Protein AF-A0A7Y3KMU8-F1 (afdb_monomer_lite)

Sequence (91 aa):
MKKNILTLSVVAAFALGVFATSAFTNYEKQNEAKKHPRIEKAIDAISDAVDYMDHAPDDFGGHKAVAIADCKAAVKSLRQALGYRYKEDHK

Radius of gyration: 23.23 Å; chains: 1; bounding box: 30×49×68 Å

pLDDT: mean 78.51, std 21.53, range [42.78, 98.81]

Foldseek 3Di:
DPDPPVPVVVVVVVVVVPVVVVVVVVVLVVVLCVVCVVLVVLLVVLVVVLVVLVPDPDCVVVCSVVSNVVSVVSSVVSVVVSVVVSVVVVD

Structure (mmCIF, N/CA/C/O backbone):
data_AF-A0A7Y3KMU8-F1
#
_entry.id   AF-A0A7Y3KMU8-F1
#
loop_
_atom_site.group_PDB
_atom_site.id
_atom_site.type_symbol
_atom_site.label_atom_id
_atom_site.label_alt_id
_atom_site.label_comp_id
_atom_site.label_asym_id
_atom_site.label_entity_id
_atom_site.label_seq_id
_atom_site.pdbx_PDB_ins_code
_atom_site.Cartn_x
_atom_site.Cartn_y
_atom_site.Cartn_z
_atom_site.occupancy
_atom_site.B_iso_or_equiv
_atom_site.auth_seq_id
_atom_site.auth_comp_id
_atom_site.auth_asym_id
_atom_site.auth_atom_id
_atom_site.pdbx_PDB_model_num
ATOM 1 N N . MET A 1 1 ? 1.569 -42.597 51.730 1.00 44.38 1 MET A N 1
ATOM 2 C CA . MET A 1 1 ? 1.827 -42.223 50.320 1.00 44.38 1 MET A CA 1
ATOM 3 C C . MET A 1 1 ? 0.558 -41.588 49.736 1.00 44.38 1 MET A C 1
ATOM 5 O O . MET A 1 1 ? -0.286 -42.307 49.231 1.00 44.38 1 MET A O 1
ATOM 9 N N . LYS A 1 2 ? 0.329 -40.276 49.931 1.00 50.38 2 LYS A N 1
ATOM 10 C CA . LYS A 1 2 ? -0.921 -39.572 49.535 1.00 50.38 2 LYS A CA 1
ATOM 11 C C . LYS A 1 2 ? -0.681 -38.078 49.213 1.00 50.38 2 LYS A C 1
ATOM 13 O O . LYS A 1 2 ? -1.348 -37.222 49.779 1.00 50.38 2 LYS A O 1
ATOM 18 N N . LYS A 1 3 ? 0.326 -37.734 48.399 1.00 51.50 3 LYS A N 1
ATOM 19 C CA . LYS A 1 3 ? 0.684 -36.318 48.134 1.00 51.50 3 LYS A CA 1
ATOM 20 C C . LYS A 1 3 ? 0.708 -35.902 46.653 1.00 51.50 3 LYS A C 1
ATOM 22 O O . LYS A 1 3 ? 1.017 -34.754 46.372 1.00 51.50 3 LYS A O 1
ATOM 27 N N . ASN A 1 4 ? 0.321 -36.773 45.714 1.00 51.31 4 ASN A N 1
ATOM 28 C CA . ASN A 1 4 ? 0.596 -36.540 44.285 1.00 51.31 4 ASN A CA 1
ATOM 29 C C . ASN A 1 4 ? -0.658 -36.382 43.400 1.00 51.31 4 ASN A C 1
ATOM 31 O O . ASN A 1 4 ? -0.536 -36.391 42.184 1.00 51.31 4 ASN A O 1
ATOM 35 N N . ILE A 1 5 ? -1.859 -36.246 43.976 1.00 50.72 5 ILE A N 1
ATOM 36 C CA . ILE A 1 5 ? -3.115 -36.150 43.196 1.00 50.72 5 ILE A CA 1
ATOM 37 C C . ILE A 1 5 ? -3.579 -34.691 43.014 1.00 50.72 5 ILE A C 1
ATOM 39 O O . ILE A 1 5 ? -4.371 -34.401 42.126 1.00 50.72 5 ILE A O 1
ATOM 43 N N . LEU A 1 6 ? -3.046 -33.737 43.788 1.00 44.88 6 LEU A N 1
ATOM 44 C CA . LEU A 1 6 ? -3.522 -32.346 43.756 1.00 44.88 6 LEU A CA 1
ATOM 45 C C . LEU A 1 6 ? -2.941 -31.499 42.605 1.00 44.88 6 LEU A C 1
ATOM 47 O O . LEU A 1 6 ? -3.467 -30.432 42.306 1.00 44.88 6 LEU A O 1
ATOM 51 N N . THR A 1 7 ? -1.866 -31.944 41.954 1.00 49.69 7 THR A N 1
ATOM 52 C CA . THR A 1 7 ? -1.168 -31.164 40.915 1.00 49.69 7 THR A CA 1
ATOM 53 C C . THR A 1 7 ? -1.710 -31.389 39.505 1.00 49.69 7 THR A C 1
ATOM 55 O O . THR A 1 7 ? -1.448 -30.573 38.625 1.00 49.69 7 THR A O 1
ATOM 58 N N . LEU A 1 8 ? -2.501 -32.443 39.275 1.00 42.78 8 LEU A N 1
ATOM 59 C CA . LEU A 1 8 ? -3.017 -32.757 37.938 1.00 42.78 8 LEU A CA 1
ATOM 60 C C . LEU A 1 8 ? -4.246 -31.910 37.557 1.00 42.78 8 LEU A C 1
ATOM 62 O O . LEU A 1 8 ? -4.468 -31.642 36.380 1.00 42.78 8 LEU A O 1
ATOM 66 N N . SER A 1 9 ? -5.001 -31.412 38.541 1.00 46.69 9 SER A N 1
ATOM 67 C CA . SER A 1 9 ? -6.209 -30.608 38.300 1.00 46.69 9 SER A CA 1
ATOM 68 C C . SER A 1 9 ? -5.923 -29.137 37.974 1.00 46.69 9 SER A C 1
ATOM 70 O O . SER A 1 9 ? -6.777 -28.459 37.412 1.00 46.69 9 SER A O 1
ATOM 72 N N . VAL A 1 10 ? -4.729 -28.627 38.302 1.00 47.75 10 VAL A N 1
ATOM 73 C CA . VAL A 1 10 ? -4.383 -27.206 38.099 1.00 47.75 10 VAL A CA 1
ATOM 74 C C . VAL A 1 10 ? -3.873 -26.940 36.678 1.00 47.75 10 VAL A C 1
ATOM 76 O O . VAL A 1 10 ? -4.097 -25.862 36.135 1.00 47.75 10 VAL A O 1
ATOM 79 N N . VAL A 1 11 ? -3.265 -27.932 36.021 1.00 48.94 11 VAL A N 1
ATOM 80 C CA . VAL A 1 11 ? -2.731 -27.766 34.656 1.00 48.94 11 VAL A CA 1
ATOM 81 C C . VAL A 1 11 ? -3.848 -27.784 33.601 1.00 48.94 11 VAL A C 1
ATOM 83 O O . VAL A 1 11 ? -3.779 -27.049 32.618 1.00 48.94 11 VAL A O 1
ATOM 86 N N . ALA A 1 12 ? -4.928 -28.540 33.828 1.00 46.47 12 ALA A N 1
ATOM 87 C CA . ALA A 1 12 ? -6.062 -28.603 32.901 1.00 46.47 12 ALA A CA 1
ATOM 88 C C . ALA A 1 12 ? -6.886 -27.298 32.851 1.00 46.47 12 ALA A C 1
ATOM 90 O O . ALA A 1 12 ? -7.447 -26.964 31.809 1.00 46.47 12 ALA A O 1
ATOM 91 N N . ALA A 1 13 ? -6.920 -26.525 33.941 1.00 48.34 13 ALA A N 1
ATOM 92 C CA . ALA A 1 13 ? -7.661 -25.263 34.002 1.00 48.34 13 ALA A CA 1
ATOM 93 C C . ALA A 1 13 ? -6.957 -24.102 33.272 1.00 48.34 13 ALA A C 1
ATOM 95 O O . ALA A 1 13 ? -7.604 -23.121 32.914 1.00 48.34 13 ALA A O 1
ATOM 96 N N . PHE A 1 14 ? -5.650 -24.209 33.005 1.00 46.88 14 PHE A N 1
ATOM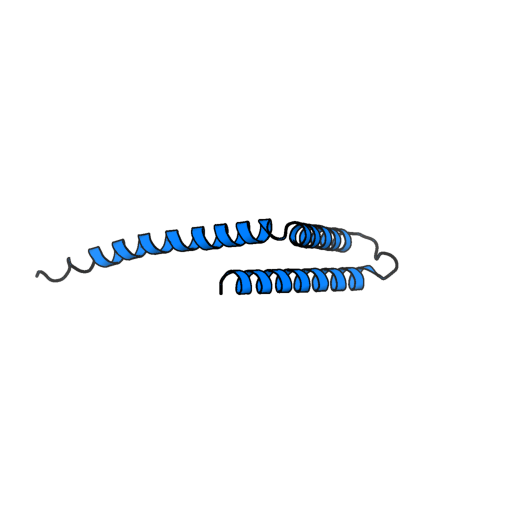 97 C CA . PHE A 1 14 ? -4.890 -23.139 32.349 1.00 46.88 14 PHE A CA 1
ATOM 98 C C . PHE A 1 14 ? -4.888 -23.239 30.816 1.00 46.88 14 PHE A C 1
ATOM 100 O O . PHE A 1 14 ? -4.717 -22.236 30.128 1.00 46.88 14 PHE A O 1
ATOM 107 N N . ALA A 1 15 ? -5.136 -24.429 30.260 1.00 47.59 15 ALA A N 1
ATOM 108 C CA . ALA A 1 15 ? -5.142 -24.644 28.811 1.00 47.59 15 ALA A CA 1
ATOM 109 C C . ALA A 1 15 ? -6.406 -24.098 28.110 1.00 47.59 15 ALA A C 1
ATOM 111 O O . ALA A 1 15 ? -6.366 -23.812 26.916 1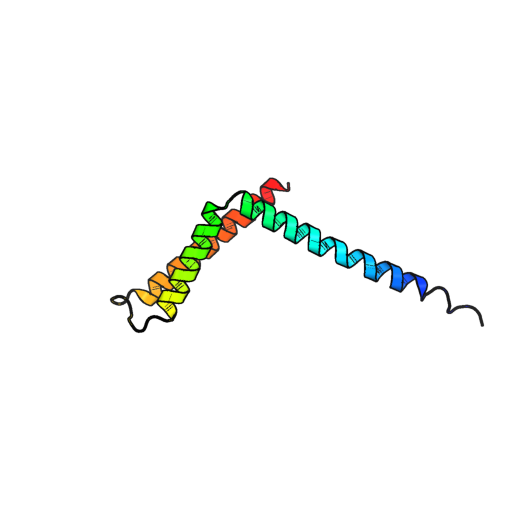.00 47.59 15 ALA A O 1
ATOM 112 N N . LEU A 1 16 ? -7.512 -23.902 28.838 1.00 50.19 16 LEU A N 1
ATOM 113 C CA . LEU A 1 16 ? -8.777 -23.395 28.280 1.00 50.19 16 LEU A CA 1
ATOM 114 C C . LEU A 1 16 ? -8.903 -21.861 28.301 1.00 50.19 16 LEU A C 1
ATOM 116 O O . LEU A 1 16 ? -9.714 -21.310 27.563 1.00 50.19 16 LEU A O 1
ATOM 120 N N . GLY A 1 17 ? -8.099 -21.153 29.100 1.00 48.41 17 GLY A N 1
ATOM 121 C CA . GLY A 1 17 ? -8.162 -19.687 29.201 1.00 48.41 17 GLY A CA 1
ATOM 122 C C . GLY A 1 17 ? -7.460 -18.937 28.062 1.00 48.41 17 GLY A C 1
ATOM 123 O O . GLY A 1 17 ? -7.754 -17.770 27.818 1.00 48.41 17 GLY A O 1
ATOM 124 N N . VAL A 1 18 ? -6.545 -19.593 27.342 1.00 51.25 18 VAL A N 1
ATOM 125 C CA . VAL A 1 18 ? -5.669 -18.932 26.354 1.00 51.25 18 VAL A CA 1
ATOM 126 C C . VAL A 1 18 ? -6.293 -18.872 24.952 1.00 51.25 18 VAL A C 1
ATOM 128 O O . VAL A 1 18 ? -5.943 -18.001 24.163 1.00 51.25 18 VAL A O 1
ATOM 131 N N . PHE A 1 19 ? -7.265 -19.732 24.633 1.00 49.03 19 PHE A N 1
ATOM 132 C CA . PHE A 1 19 ? -7.902 -19.731 23.307 1.00 49.03 19 PHE A CA 1
ATOM 133 C C . PHE A 1 19 ? -8.921 -18.600 23.107 1.00 49.03 19 PHE A C 1
ATOM 135 O O . PHE A 1 19 ? -9.209 -18.228 21.973 1.00 49.03 19 PHE A O 1
ATOM 142 N N . ALA A 1 20 ? -9.459 -18.031 24.189 1.00 51.91 20 ALA A N 1
ATOM 143 C CA . ALA A 1 20 ? -10.460 -16.974 24.088 1.00 51.91 20 ALA A CA 1
ATOM 144 C C . ALA A 1 20 ? -9.847 -15.630 23.657 1.00 51.91 20 ALA A C 1
ATOM 146 O O . ALA A 1 20 ? -10.460 -14.900 22.887 1.00 51.91 20 ALA A O 1
ATOM 147 N N . THR A 1 21 ? -8.628 -15.297 24.093 1.00 52.34 21 THR A N 1
ATOM 148 C CA . THR A 1 21 ? -8.055 -13.949 23.912 1.00 52.34 21 THR A CA 1
ATOM 149 C C . THR A 1 21 ? -7.603 -13.645 22.482 1.00 52.34 21 THR A C 1
ATOM 151 O O . THR A 1 21 ? -7.621 -12.485 22.074 1.00 52.34 21 THR A O 1
ATOM 154 N N . SER A 1 22 ? -7.244 -14.653 21.684 1.00 52.59 22 SER A N 1
ATOM 155 C CA . SER A 1 22 ? -6.833 -14.454 20.285 1.00 52.59 22 SER A CA 1
ATOM 156 C C . SER A 1 22 ? -8.010 -14.158 19.349 1.00 52.59 22 SER A C 1
ATOM 158 O O . SER A 1 22 ? -7.833 -13.488 18.333 1.00 52.59 22 SER A O 1
ATOM 160 N N . ALA A 1 23 ? -9.224 -14.605 19.680 1.00 52.47 23 ALA A N 1
ATOM 161 C CA . ALA A 1 23 ? -10.416 -14.322 18.882 1.00 52.47 23 ALA A CA 1
ATOM 162 C C . ALA A 1 23 ? -10.891 -12.867 19.045 1.00 52.47 23 ALA A C 1
ATOM 164 O O . ALA A 1 23 ? -11.270 -12.234 18.059 1.00 52.47 23 ALA A O 1
ATOM 165 N N . PHE A 1 24 ? -10.813 -12.311 20.261 1.00 52.03 24 PHE A N 1
ATOM 166 C CA . PHE A 1 24 ? -11.236 -10.933 20.538 1.00 52.03 24 PHE A CA 1
ATOM 167 C C . PHE A 1 24 ? -10.368 -9.891 19.818 1.00 52.03 24 PHE A C 1
ATOM 169 O O . PHE A 1 24 ? -10.908 -8.953 19.238 1.00 52.03 24 PHE A O 1
ATOM 176 N N . THR A 1 25 ? -9.047 -10.085 19.757 1.00 54.28 25 THR A N 1
ATOM 177 C CA . THR A 1 25 ? -8.144 -9.130 19.085 1.00 54.28 25 THR A CA 1
ATOM 178 C C . THR A 1 25 ? -8.332 -9.099 17.567 1.00 54.28 25 THR A C 1
ATOM 180 O O . THR A 1 25 ? -8.261 -8.035 16.952 1.00 54.28 25 THR A O 1
ATOM 183 N N . ASN A 1 26 ? -8.613 -10.246 16.940 1.00 55.75 26 ASN A N 1
ATOM 184 C CA . ASN A 1 26 ? -8.867 -10.317 15.499 1.00 55.75 26 ASN A CA 1
ATOM 185 C C . ASN A 1 26 ? -10.203 -9.666 15.115 1.00 55.75 26 ASN A C 1
ATOM 187 O O . ASN A 1 26 ? -10.272 -8.982 14.094 1.00 55.75 26 ASN A O 1
ATOM 191 N N . TYR A 1 27 ? -11.239 -9.825 15.944 1.00 55.69 27 TYR A N 1
ATOM 192 C CA . TYR A 1 27 ? -12.550 -9.208 15.719 1.00 55.69 27 TYR A CA 1
ATOM 193 C C . TYR A 1 27 ? -12.478 -7.675 15.763 1.00 55.69 27 TYR A C 1
ATOM 195 O O . TYR A 1 27 ? -13.088 -6.981 14.949 1.00 55.69 27 TYR A O 1
ATOM 203 N N . GLU A 1 28 ? -11.686 -7.140 16.689 1.00 55.12 28 GLU A N 1
ATOM 204 C CA . GLU A 1 28 ? -11.504 -5.702 16.878 1.00 55.12 28 GLU A CA 1
ATOM 205 C C . GLU A 1 28 ? -10.674 -5.074 15.752 1.00 55.12 28 GLU A C 1
ATOM 207 O O . GLU A 1 28 ? -11.060 -4.057 15.176 1.00 55.12 28 GLU A O 1
ATOM 212 N N . LYS A 1 29 ? -9.594 -5.749 15.338 1.00 56.69 29 LYS A N 1
ATOM 213 C CA . LYS A 1 29 ? -8.778 -5.338 14.187 1.00 56.69 29 LYS A CA 1
ATOM 214 C C . LYS A 1 29 ? -9.582 -5.354 12.880 1.00 56.69 29 LYS A C 1
ATOM 216 O O . LYS A 1 29 ? -9.448 -4.446 12.062 1.00 56.69 29 LYS A O 1
ATOM 221 N N . GLN A 1 30 ? -10.463 -6.345 12.703 1.00 58.38 30 GLN A N 1
ATOM 222 C CA . GLN A 1 30 ? -11.407 -6.397 11.580 1.00 58.38 30 GLN A CA 1
ATOM 223 C C . GLN A 1 30 ? -12.462 -5.282 11.639 1.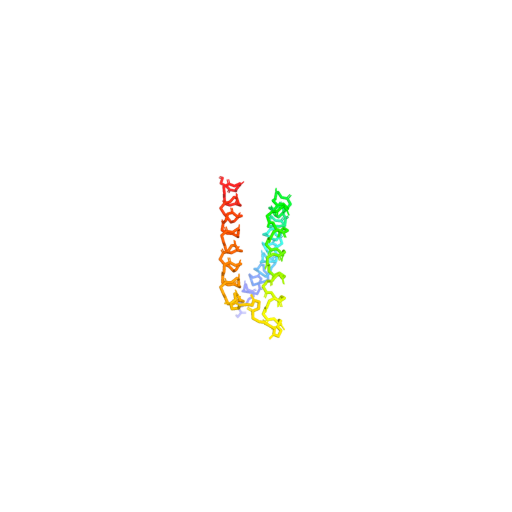00 58.38 30 GLN A C 1
ATOM 225 O O . GLN A 1 30 ? -12.864 -4.769 10.595 1.00 58.38 30 GLN A O 1
ATOM 230 N N . ASN A 1 31 ? -12.915 -4.882 12.828 1.00 59.84 31 ASN A N 1
ATOM 231 C CA . ASN A 1 31 ? -13.833 -3.752 12.976 1.00 59.84 31 ASN A CA 1
ATOM 232 C C . ASN A 1 31 ? -13.152 -2.406 12.700 1.00 59.84 31 ASN A C 1
ATOM 234 O O . ASN A 1 31 ? -13.785 -1.522 12.126 1.00 59.84 31 ASN A O 1
ATOM 238 N N . GLU A 1 32 ? -11.871 -2.255 13.019 1.00 58.06 32 GLU A N 1
ATOM 239 C CA . GLU A 1 32 ? -11.121 -1.041 12.690 1.00 58.06 32 GLU A CA 1
ATOM 240 C C . GLU A 1 32 ? -10.893 -0.899 11.175 1.00 58.06 32 GLU A C 1
ATOM 242 O O . GLU A 1 32 ? -11.119 0.171 10.605 1.00 58.06 32 GLU A O 1
ATOM 247 N N . ALA A 1 33 ? -10.581 -2.005 10.486 1.00 58.22 33 ALA A N 1
ATOM 248 C CA . ALA A 1 33 ? -10.528 -2.048 9.021 1.00 58.22 33 ALA A CA 1
ATOM 249 C C . ALA A 1 33 ? -11.870 -1.631 8.376 1.00 58.22 33 ALA A C 1
ATOM 251 O O . ALA A 1 33 ? -11.893 -0.956 7.344 1.00 58.22 33 ALA A O 1
ATOM 252 N N . LYS A 1 34 ? -13.010 -1.950 9.015 1.00 63.84 34 LYS A N 1
ATOM 253 C CA . LYS A 1 34 ? -14.342 -1.482 8.581 1.00 63.84 34 LYS A CA 1
ATOM 254 C C . LYS A 1 34 ? -14.565 0.017 8.794 1.00 63.84 34 LYS A C 1
ATOM 256 O O . LYS A 1 34 ? -15.360 0.599 8.057 1.00 63.84 34 LYS A O 1
ATOM 261 N N . LYS A 1 35 ? -13.897 0.651 9.764 1.00 78.31 35 LYS A N 1
ATOM 262 C CA . LYS A 1 35 ? -13.997 2.106 9.992 1.00 78.31 35 LYS A CA 1
ATOM 263 C C . LYS A 1 35 ? -13.203 2.906 8.960 1.00 78.31 35 LYS A C 1
ATOM 265 O O . LYS A 1 35 ? -13.606 4.014 8.602 1.00 78.31 35 LYS A O 1
ATOM 270 N N . HIS A 1 36 ? -12.113 2.342 8.434 1.00 87.12 36 HIS A N 1
ATOM 271 C CA . HIS A 1 36 ? -11.216 3.030 7.500 1.00 87.12 36 HIS A CA 1
ATOM 272 C C . HIS A 1 36 ? -11.007 2.294 6.162 1.00 87.12 36 HIS A C 1
ATOM 274 O O . HIS A 1 36 ? -9.872 2.178 5.692 1.00 87.12 36 HIS A O 1
ATOM 280 N N . PRO A 1 37 ? -12.082 1.893 5.452 1.00 90.88 37 PRO A N 1
ATOM 281 C CA . PRO A 1 37 ? -11.979 1.033 4.272 1.00 90.88 37 PRO A CA 1
ATOM 282 C C . PRO A 1 37 ? -11.251 1.695 3.096 1.00 90.88 37 PRO A C 1
ATOM 284 O O . PRO A 1 37 ? -10.728 1.009 2.226 1.00 90.88 37 PRO A O 1
ATOM 287 N N . ARG A 1 38 ? -11.210 3.033 3.038 1.00 94.31 38 ARG A N 1
ATOM 288 C CA . ARG A 1 38 ? -10.452 3.761 2.005 1.00 94.31 38 ARG A CA 1
ATOM 289 C C . ARG A 1 38 ? -8.942 3.693 2.231 1.00 94.31 38 ARG A C 1
ATOM 291 O O . ARG A 1 38 ? -8.203 3.677 1.257 1.00 94.31 38 ARG A O 1
ATOM 298 N N . ILE A 1 39 ? -8.501 3.665 3.490 1.00 93.56 39 ILE A N 1
ATOM 299 C CA . ILE A 1 39 ? -7.076 3.600 3.829 1.00 93.56 39 ILE A CA 1
ATOM 300 C C . ILE A 1 39 ? -6.555 2.184 3.585 1.00 93.56 39 ILE A C 1
ATOM 302 O O . ILE A 1 39 ? -5.507 2.036 2.970 1.00 93.56 39 ILE A O 1
ATOM 306 N N . GLU A 1 40 ? -7.318 1.162 3.977 1.00 94.25 40 GLU A N 1
ATOM 307 C CA . GLU A 1 40 ? -6.982 -0.241 3.690 1.00 94.25 40 GLU A CA 1
ATOM 308 C C . GLU A 1 40 ? -6.868 -0.489 2.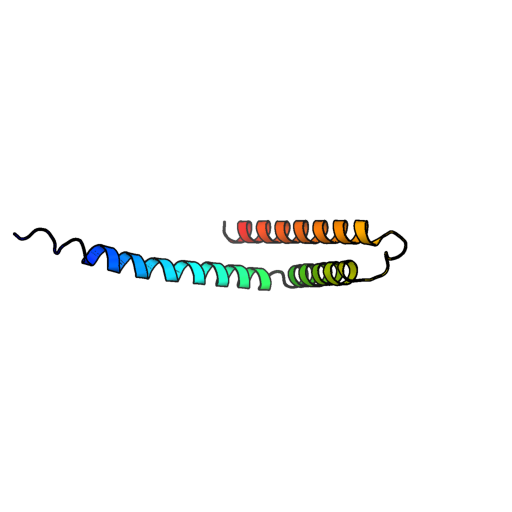180 1.00 94.25 40 GLU A C 1
ATOM 310 O O . GLU A 1 40 ? -5.828 -0.927 1.703 1.00 94.25 40 GLU A O 1
ATOM 315 N N . LYS A 1 41 ? -7.868 -0.063 1.393 1.00 96.31 41 LYS A N 1
ATOM 316 C CA . LYS A 1 41 ? -7.805 -0.170 -0.076 1.00 96.31 41 LYS A CA 1
ATOM 317 C C . LYS A 1 41 ? -6.601 0.546 -0.687 1.00 96.31 41 LYS A C 1
ATOM 319 O O . LYS A 1 41 ? -6.068 0.088 -1.691 1.00 96.31 41 LYS A O 1
ATOM 324 N N . ALA A 1 42 ? -6.190 1.681 -0.119 1.00 97.88 42 ALA A N 1
ATOM 325 C CA . ALA A 1 42 ? -4.999 2.384 -0.580 1.00 97.88 42 ALA A CA 1
ATOM 326 C C . ALA A 1 42 ? -3.720 1.601 -0.249 1.00 97.88 42 ALA A C 1
ATOM 328 O O . ALA A 1 42 ? -2.830 1.522 -1.089 1.00 97.88 42 ALA A O 1
ATOM 329 N N . ILE A 1 43 ? -3.632 1.000 0.943 1.00 98.00 43 ILE A N 1
ATOM 330 C CA . ILE A 1 43 ? -2.510 0.132 1.325 1.00 98.00 43 ILE A CA 1
ATOM 331 C C . ILE A 1 43 ? -2.400 -1.055 0.366 1.00 98.00 43 ILE A C 1
ATOM 333 O O . ILE A 1 43 ? -1.293 -1.332 -0.099 1.00 98.00 43 ILE A O 1
ATOM 337 N N . ASP A 1 44 ? -3.517 -1.712 0.056 1.00 97.81 44 ASP A N 1
ATOM 338 C CA . ASP A 1 44 ? -3.551 -2.848 -0.869 1.00 97.81 44 ASP A CA 1
ATOM 339 C C . ASP A 1 44 ? -3.091 -2.420 -2.265 1.00 97.81 44 ASP A C 1
ATOM 341 O O . ASP A 1 44 ? -2.108 -2.946 -2.775 1.00 97.81 44 ASP A O 1
ATOM 345 N N . ALA A 1 45 ? -3.693 -1.369 -2.830 1.00 98.62 45 ALA A N 1
ATOM 346 C CA . ALA A 1 45 ? -3.343 -0.884 -4.166 1.00 98.62 45 ALA A CA 1
ATOM 347 C C . ALA A 1 45 ? -1.870 -0.450 -4.291 1.00 98.62 45 ALA A C 1
ATOM 349 O O . ALA A 1 45 ? -1.230 -0.699 -5.311 1.00 98.62 45 ALA A O 1
ATOM 350 N N . ILE A 1 46 ? -1.314 0.197 -3.260 1.00 98.62 46 ILE A N 1
ATOM 351 C CA . ILE A 1 46 ? 0.103 0.588 -3.252 1.00 98.62 46 ILE A CA 1
ATOM 352 C C . ILE A 1 46 ? 1.003 -0.649 -3.121 1.00 98.62 46 ILE A C 1
ATOM 354 O O . ILE A 1 46 ? 2.064 -0.700 -3.741 1.00 98.62 46 ILE A O 1
ATOM 358 N N . SER A 1 47 ? 0.599 -1.645 -2.329 1.00 98.56 47 SER A N 1
ATOM 359 C CA . SER A 1 47 ? 1.357 -2.895 -2.172 1.00 98.56 47 SER A CA 1
ATOM 360 C C . SER A 1 47 ? 1.379 -3.697 -3.474 1.00 98.56 47 SER A C 1
ATOM 362 O O . SER A 1 47 ? 2.445 -4.162 -3.872 1.00 98.56 47 SER A O 1
ATOM 364 N N . ASP A 1 48 ? 0.247 -3.768 -4.176 1.00 98.56 48 ASP A N 1
ATOM 365 C CA . ASP A 1 48 ? 0.139 -4.385 -5.500 1.00 98.56 48 ASP A CA 1
ATOM 366 C C . ASP A 1 48 ? 1.013 -3.654 -6.530 1.00 98.56 48 ASP A C 1
ATOM 368 O O . ASP A 1 48 ? 1.700 -4.285 -7.330 1.00 98.56 48 ASP A O 1
ATOM 372 N N . ALA A 1 49 ? 1.057 -2.317 -6.489 1.00 98.31 49 ALA A N 1
ATOM 373 C CA . ALA A 1 49 ? 1.932 -1.536 -7.362 1.00 98.31 49 ALA A CA 1
ATOM 374 C C . ALA A 1 49 ? 3.422 -1.807 -7.095 1.00 98.31 49 ALA A C 1
ATOM 376 O O . ALA A 1 49 ? 4.213 -1.868 -8.036 1.00 98.31 49 ALA A O 1
ATOM 377 N N . VAL A 1 50 ? 3.814 -1.987 -5.828 1.00 98.56 50 VAL A N 1
ATOM 378 C CA . VAL A 1 50 ? 5.183 -2.389 -5.468 1.00 98.56 50 VAL A CA 1
ATOM 379 C C . VAL A 1 50 ? 5.512 -3.752 -6.055 1.00 98.56 50 VAL A C 1
ATOM 381 O O . VAL A 1 50 ? 6.565 -3.882 -6.669 1.00 98.56 50 VAL A O 1
ATOM 384 N N . ASP A 1 51 ? 4.629 -4.735 -5.887 1.00 98.56 51 ASP A N 1
ATOM 385 C CA . ASP A 1 51 ? 4.827 -6.088 -6.413 1.00 98.56 51 ASP A CA 1
ATOM 386 C C . ASP A 1 51 ? 4.945 -6.087 -7.942 1.00 98.56 51 ASP A C 1
ATOM 388 O O . ASP A 1 51 ? 5.889 -6.648 -8.502 1.00 98.56 51 ASP A O 1
ATOM 392 N N . TYR A 1 52 ? 4.050 -5.357 -8.611 1.00 98.25 52 TYR A N 1
ATOM 393 C CA . TYR A 1 52 ? 4.080 -5.168 -10.056 1.00 98.25 52 TYR A CA 1
ATOM 394 C C . TYR A 1 52 ? 5.405 -4.558 -10.525 1.00 98.25 52 TYR A C 1
ATOM 396 O O . TYR A 1 52 ? 6.046 -5.085 -11.435 1.00 98.25 52 TYR A O 1
ATOM 404 N N . MET A 1 53 ? 5.840 -3.461 -9.896 1.00 98.06 53 MET A N 1
ATOM 405 C CA . MET A 1 53 ? 7.098 -2.811 -10.255 1.00 98.06 53 MET A CA 1
ATOM 406 C C . MET A 1 53 ? 8.295 -3.717 -9.980 1.00 98.06 53 MET A C 1
ATOM 408 O O . MET A 1 53 ? 9.198 -3.758 -10.809 1.00 98.06 53 MET A O 1
ATOM 412 N N . ASP A 1 54 ? 8.318 -4.450 -8.864 1.00 97.81 54 ASP A N 1
ATOM 413 C CA . ASP A 1 54 ? 9.424 -5.337 -8.481 1.00 97.81 54 ASP A CA 1
ATOM 414 C C . ASP A 1 54 ? 9.651 -6.435 -9.532 1.00 97.81 54 ASP A C 1
ATOM 416 O O . ASP A 1 54 ? 10.783 -6.636 -9.983 1.00 97.81 54 ASP A O 1
ATOM 420 N N . HIS A 1 55 ? 8.563 -7.034 -10.026 1.00 98.00 55 HIS A N 1
ATOM 421 C CA . HIS A 1 55 ? 8.585 -8.087 -11.046 1.00 98.00 55 HIS A CA 1
ATOM 422 C C . HIS A 1 55 ? 8.689 -7.574 -12.491 1.00 98.00 55 HIS A C 1
ATOM 424 O O . HIS A 1 55 ? 8.942 -8.367 -13.403 1.00 98.00 55 HIS A O 1
ATOM 430 N N . ALA A 1 56 ? 8.514 -6.272 -12.731 1.00 97.12 56 ALA A N 1
ATOM 431 C CA . ALA A 1 56 ? 8.620 -5.708 -14.072 1.00 97.12 56 ALA A CA 1
ATOM 432 C C . ALA A 1 56 ? 10.058 -5.821 -14.629 1.00 97.12 56 ALA A C 1
ATOM 434 O O . ALA A 1 56 ? 11.022 -5.572 -13.896 1.00 97.12 56 ALA A O 1
ATOM 435 N N . PRO A 1 57 ? 10.231 -6.164 -15.920 1.00 94.81 57 PRO A N 1
ATOM 436 C CA . PRO A 1 57 ? 11.551 -6.252 -16.545 1.00 94.81 57 PRO A CA 1
ATOM 437 C C . PRO A 1 57 ? 12.157 -4.879 -16.868 1.00 94.81 57 PRO A C 1
ATOM 439 O O . PRO A 1 57 ? 13.374 -4.770 -17.005 1.00 94.81 57 PRO A O 1
ATOM 442 N N . ASP A 1 58 ? 11.330 -3.843 -17.016 1.00 94.81 58 ASP A N 1
ATOM 443 C CA . ASP A 1 58 ? 11.778 -2.476 -17.264 1.00 94.81 58 ASP A CA 1
ATOM 444 C C . ASP A 1 58 ? 12.004 -1.688 -15.957 1.00 94.81 58 ASP A C 1
ATOM 446 O O . ASP A 1 58 ? 11.536 -2.058 -14.880 1.00 94.81 58 ASP A O 1
ATOM 450 N N . ASP A 1 59 ? 12.785 -0.609 -16.053 1.00 96.00 59 ASP A N 1
ATOM 451 C CA . ASP A 1 59 ? 13.116 0.291 -14.936 1.00 96.00 59 ASP A CA 1
ATOM 452 C C . ASP A 1 59 ? 12.251 1.570 -14.949 1.00 96.00 59 ASP A C 1
ATOM 454 O O . ASP A 1 59 ? 12.574 2.568 -14.302 1.00 96.00 59 ASP A O 1
ATOM 458 N N . PHE A 1 60 ? 11.169 1.594 -15.741 1.00 96.38 60 PHE A N 1
ATOM 459 C CA . PHE A 1 60 ? 10.268 2.747 -15.877 1.00 96.38 60 PHE A CA 1
ATOM 460 C C . PHE A 1 60 ? 10.995 4.088 -16.114 1.00 96.38 60 PHE A C 1
ATOM 462 O O . PHE A 1 60 ? 10.632 5.116 -15.547 1.00 96.38 60 PHE A O 1
ATOM 469 N N . GLY A 1 61 ? 12.062 4.085 -16.921 1.00 96.44 61 GLY A N 1
ATOM 470 C CA . GLY A 1 61 ? 12.878 5.279 -17.183 1.00 96.44 61 GLY A CA 1
ATOM 471 C C . GLY A 1 61 ? 13.883 5.643 -16.079 1.00 96.44 61 GLY A C 1
ATOM 472 O O . GLY A 1 61 ? 14.307 6.793 -16.018 1.00 96.44 61 GLY A O 1
ATOM 473 N N . GLY A 1 62 ? 14.274 4.695 -15.220 1.00 97.50 62 GLY A N 1
ATOM 474 C CA . GLY A 1 62 ? 15.187 4.939 -14.093 1.00 97.50 62 GLY A CA 1
ATOM 475 C C . GLY A 1 62 ? 14.475 5.198 -12.763 1.00 97.50 62 GLY A C 1
ATOM 476 O O . GLY A 1 62 ? 15.102 5.620 -11.790 1.00 97.50 62 GLY A O 1
ATOM 477 N N . HIS A 1 63 ? 13.156 5.005 -12.719 1.00 98.38 63 HIS A N 1
ATOM 478 C CA . HIS A 1 63 ? 12.312 5.401 -11.594 1.00 98.38 63 HIS A CA 1
ATOM 479 C C . HIS A 1 63 ? 11.853 4.230 -10.722 1.00 98.38 63 HIS A C 1
ATOM 481 O O . HIS A 1 63 ? 11.300 4.481 -9.649 1.00 98.38 63 HIS A O 1
ATOM 487 N N . LYS A 1 64 ? 12.100 2.971 -11.117 1.00 98.06 64 LYS A N 1
ATOM 488 C CA . LYS A 1 64 ? 11.593 1.785 -10.403 1.00 98.06 64 LYS A CA 1
ATOM 489 C C . LYS A 1 64 ? 11.985 1.784 -8.930 1.00 98.06 64 LYS A C 1
ATOM 491 O O . LYS A 1 64 ? 11.131 1.666 -8.054 1.00 98.06 64 LYS A O 1
ATOM 496 N N . ALA A 1 65 ? 13.277 1.942 -8.646 1.00 98.06 65 ALA A N 1
ATOM 497 C CA . ALA A 1 65 ? 13.797 1.837 -7.285 1.00 98.06 65 ALA A CA 1
ATOM 498 C C . ALA A 1 65 ? 13.221 2.915 -6.351 1.00 98.06 65 ALA A C 1
ATOM 500 O O . ALA A 1 65 ? 12.809 2.609 -5.230 1.00 98.06 65 ALA A O 1
ATOM 501 N N . VAL A 1 66 ? 13.157 4.164 -6.824 1.00 98.44 66 VAL A N 1
ATOM 502 C CA . VAL A 1 66 ? 12.618 5.293 -6.050 1.00 98.44 66 VAL A CA 1
ATOM 503 C C . VAL A 1 66 ? 11.112 5.132 -5.847 1.00 98.44 66 VAL A C 1
ATOM 505 O O . VAL A 1 66 ? 10.643 5.227 -4.716 1.00 98.44 66 VAL A O 1
ATOM 508 N N . ALA A 1 67 ? 10.365 4.780 -6.897 1.00 98.56 67 ALA A N 1
ATOM 509 C CA . ALA A 1 67 ? 8.923 4.572 -6.807 1.00 98.56 67 ALA A CA 1
ATOM 510 C C . ALA A 1 67 ? 8.558 3.451 -5.818 1.00 98.56 67 ALA A C 1
ATOM 512 O O . ALA A 1 67 ? 7.657 3.620 -4.992 1.00 98.56 67 ALA A O 1
ATOM 513 N N . ILE A 1 68 ? 9.287 2.330 -5.836 1.00 98.62 68 ILE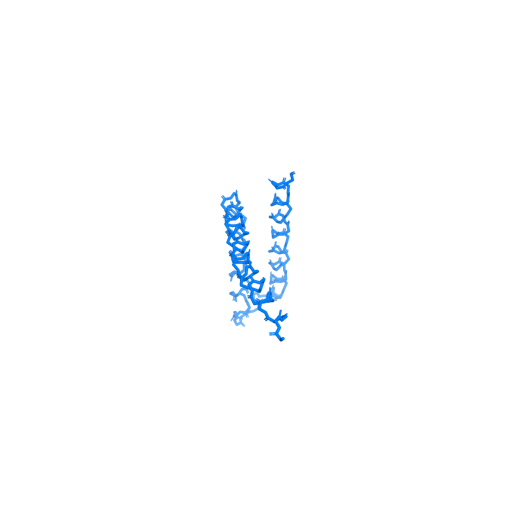 A N 1
ATOM 514 C CA . ILE A 1 68 ? 9.110 1.241 -4.864 1.00 98.62 68 ILE A CA 1
ATOM 515 C C . ILE A 1 68 ? 9.384 1.728 -3.434 1.00 98.62 68 ILE A C 1
ATOM 517 O O . ILE A 1 68 ? 8.632 1.393 -2.513 1.00 98.62 68 ILE A O 1
ATOM 521 N N . ALA A 1 69 ? 10.453 2.500 -3.227 1.00 98.62 69 ALA A N 1
ATOM 522 C CA . ALA A 1 69 ? 10.805 3.022 -1.909 1.00 98.62 69 ALA A CA 1
ATOM 523 C C . ALA A 1 69 ? 9.723 3.970 -1.362 1.00 98.62 69 ALA A C 1
ATOM 525 O O . ALA A 1 69 ? 9.284 3.801 -0.219 1.00 98.62 69 ALA A O 1
ATOM 526 N N . ASP A 1 70 ? 9.238 4.894 -2.190 1.00 98.81 70 ASP A N 1
ATOM 527 C CA . ASP A 1 70 ? 8.190 5.850 -1.827 1.00 98.81 70 ASP A CA 1
ATOM 528 C C . ASP A 1 70 ? 6.867 5.146 -1.513 1.00 98.81 70 ASP A C 1
ATOM 530 O O . ASP A 1 70 ? 6.224 5.435 -0.500 1.00 98.81 70 ASP A O 1
ATOM 534 N N . CYS A 1 71 ? 6.491 4.146 -2.314 1.00 98.69 71 CYS A N 1
ATOM 535 C CA . CYS A 1 71 ? 5.308 3.326 -2.063 1.00 98.69 71 CYS A CA 1
ATOM 536 C C . CYS A 1 71 ? 5.398 2.589 -0.716 1.00 98.69 71 CYS A C 1
ATOM 538 O O . CYS A 1 71 ? 4.459 2.619 0.086 1.00 98.69 71 CYS A O 1
ATOM 540 N N . LYS A 1 72 ? 6.550 1.977 -0.408 1.00 98.62 72 LYS A N 1
ATOM 541 C CA . LYS A 1 72 ? 6.785 1.310 0.886 1.00 98.62 72 LYS A CA 1
ATOM 542 C C . LYS A 1 72 ? 6.709 2.297 2.055 1.00 98.62 72 LYS A C 1
ATOM 544 O O . LYS A 1 72 ? 6.136 1.969 3.101 1.00 98.62 72 LYS A O 1
ATOM 549 N N . ALA A 1 73 ? 7.248 3.504 1.889 1.00 98.75 73 ALA A N 1
ATOM 550 C CA . ALA A 1 73 ? 7.151 4.563 2.888 1.00 98.75 73 ALA A CA 1
ATOM 551 C C . ALA A 1 73 ? 5.695 5.014 3.103 1.00 98.75 73 ALA A C 1
ATOM 553 O O . ALA A 1 73 ? 5.259 5.139 4.250 1.00 98.75 73 ALA A O 1
ATOM 554 N N . ALA A 1 74 ? 4.918 5.175 2.029 1.00 98.62 74 ALA A N 1
ATOM 555 C CA . ALA A 1 74 ? 3.501 5.520 2.099 1.00 98.62 74 ALA A CA 1
ATOM 556 C C . ALA A 1 74 ? 2.690 4.455 2.858 1.00 98.62 74 ALA A C 1
ATOM 558 O O . ALA A 1 74 ? 1.969 4.793 3.800 1.00 98.62 74 ALA A O 1
ATOM 559 N N . VAL A 1 75 ? 2.871 3.167 2.537 1.00 98.38 75 VAL A N 1
ATOM 560 C CA . VAL A 1 75 ? 2.213 2.053 3.250 1.00 98.38 75 VAL A CA 1
ATOM 561 C C . VAL A 1 75 ? 2.540 2.078 4.743 1.00 98.38 75 VAL A C 1
ATOM 563 O O . VAL A 1 75 ? 1.648 1.915 5.580 1.00 98.38 75 VAL A O 1
ATOM 566 N N . LYS A 1 76 ? 3.807 2.314 5.103 1.00 98.25 76 LYS A N 1
ATOM 567 C CA . LYS A 1 76 ? 4.222 2.428 6.507 1.00 98.25 76 LYS A CA 1
ATOM 568 C C . LYS A 1 76 ? 3.477 3.561 7.220 1.00 98.25 76 LYS A C 1
ATOM 570 O O . LYS A 1 76 ? 2.931 3.328 8.298 1.00 98.25 76 LYS A O 1
ATOM 575 N N . SER A 1 77 ? 3.417 4.746 6.616 1.00 98.31 77 SER A N 1
ATOM 576 C CA . SER A 1 77 ? 2.726 5.912 7.181 1.00 98.31 77 SER A CA 1
ATOM 577 C C . SER A 1 77 ? 1.225 5.671 7.356 1.00 98.31 77 SER A C 1
ATOM 579 O O . SER A 1 77 ? 0.670 5.971 8.414 1.00 98.31 77 SER A O 1
ATOM 581 N N . LEU A 1 78 ? 0.564 5.062 6.366 1.00 96.88 78 LEU A N 1
ATOM 582 C CA . LEU A 1 78 ? -0.863 4.732 6.449 1.00 96.88 78 LEU A CA 1
ATOM 583 C C . LEU A 1 78 ? -1.147 3.725 7.575 1.00 96.88 78 LEU A C 1
ATOM 585 O O . LEU A 1 78 ? -2.071 3.923 8.364 1.00 96.88 78 LEU A O 1
ATOM 589 N N . ARG A 1 79 ? -0.308 2.692 7.725 1.00 95.69 79 ARG A N 1
ATOM 590 C CA . ARG A 1 79 ? -0.419 1.725 8.833 1.00 95.69 79 ARG A CA 1
ATOM 591 C C . ARG A 1 79 ? -0.204 2.373 10.201 1.00 95.69 79 ARG A C 1
ATOM 593 O O . ARG A 1 79 ? -0.884 2.011 11.158 1.00 95.69 79 ARG A O 1
ATOM 600 N N . GLN A 1 80 ? 0.715 3.334 10.310 1.00 95.81 80 GLN A N 1
ATOM 601 C CA . GLN A 1 80 ? 0.914 4.096 11.546 1.00 95.81 80 GLN A CA 1
ATOM 602 C C . GLN A 1 80 ? -0.312 4.947 11.894 1.00 95.81 80 GLN A C 1
ATOM 604 O O . GLN A 1 80 ? -0.718 4.964 13.056 1.00 95.81 80 GLN A O 1
ATOM 609 N N . ALA A 1 81 ? -0.933 5.593 10.904 1.00 93.94 81 ALA A N 1
ATOM 610 C CA . ALA A 1 81 ? -2.158 6.366 11.100 1.00 93.94 81 ALA A CA 1
ATOM 611 C C . ALA A 1 81 ? -3.323 5.486 11.590 1.00 93.94 81 ALA A C 1
ATOM 613 O O . ALA A 1 81 ? -3.989 5.838 12.565 1.00 93.94 81 ALA A O 1
ATOM 614 N N . LEU A 1 82 ? -3.517 4.307 10.984 1.00 91.44 82 LEU A N 1
ATOM 615 C CA . LEU A 1 82 ? -4.508 3.328 11.452 1.00 91.44 82 LEU A CA 1
ATOM 616 C C . LEU A 1 82 ? -4.204 2.839 12.871 1.00 91.44 82 LEU A C 1
ATOM 618 O O . LEU A 1 82 ? -5.095 2.775 13.712 1.00 91.44 82 LEU A O 1
ATOM 622 N N . GLY A 1 83 ? -2.935 2.550 13.166 1.00 88.75 83 GLY A N 1
ATOM 623 C CA . GLY A 1 83 ? -2.511 2.135 14.501 1.00 88.75 83 GLY A CA 1
ATOM 624 C C . GLY A 1 83 ? -2.736 3.207 15.573 1.00 88.75 83 GLY A C 1
ATOM 625 O O . GLY A 1 83 ? -3.067 2.868 16.708 1.00 88.75 83 GLY A O 1
ATOM 626 N N . TYR A 1 84 ? -2.576 4.489 15.235 1.00 90.94 84 TYR A N 1
ATOM 627 C CA . TYR A 1 84 ? -2.917 5.599 16.129 1.00 90.94 84 TYR A CA 1
ATOM 628 C C . TYR A 1 84 ? -4.423 5.658 16.387 1.00 90.94 84 TYR A C 1
ATOM 630 O O . 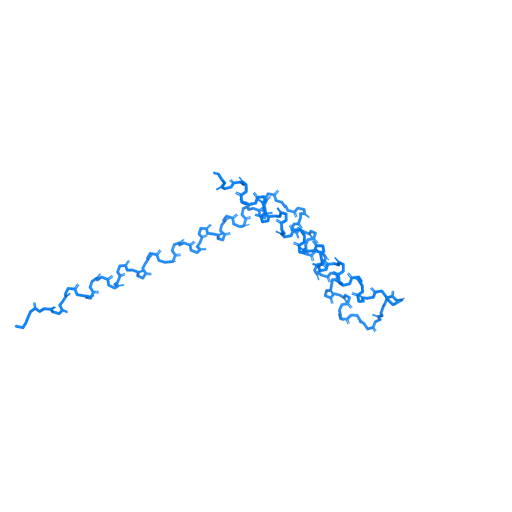TYR A 1 84 ? -4.843 5.675 17.541 1.00 90.94 84 TYR A O 1
ATOM 638 N N . ARG A 1 85 ? -5.232 5.619 15.324 1.00 87.94 85 ARG A N 1
ATOM 639 C CA . ARG A 1 85 ? -6.692 5.682 15.425 1.00 87.94 85 ARG A CA 1
ATOM 640 C C . ARG A 1 85 ? -7.276 4.529 16.239 1.00 87.94 85 ARG A C 1
ATOM 642 O O . ARG A 1 85 ? -8.061 4.785 17.143 1.00 87.94 85 ARG A O 1
ATOM 649 N N . TYR A 1 86 ? -6.790 3.308 16.014 1.00 86.00 86 TYR A N 1
ATOM 650 C CA . TYR A 1 86 ? -7.131 2.154 16.843 1.00 86.00 86 TYR A CA 1
ATOM 651 C C . TYR A 1 86 ? -6.851 2.433 18.323 1.00 86.00 86 TYR A C 1
ATOM 653 O O . TYR A 1 86 ? -7.719 2.231 19.158 1.00 86.00 86 TYR A O 1
ATOM 661 N N . LYS A 1 87 ? -5.670 2.957 18.672 1.00 87.50 87 LYS A N 1
ATOM 662 C CA . LYS A 1 87 ? -5.350 3.266 20.075 1.00 87.50 87 LYS A CA 1
ATOM 663 C C . LYS A 1 87 ? -6.274 4.322 20.675 1.00 87.50 87 LYS A C 1
ATOM 665 O O . LYS A 1 87 ? -6.664 4.158 21.821 1.00 87.50 87 LYS A O 1
ATOM 670 N N . GLU A 1 88 ? -6.594 5.390 19.947 1.00 87.00 88 GLU A N 1
ATOM 671 C CA . GLU A 1 88 ? -7.486 6.447 20.452 1.00 87.00 88 GLU A CA 1
ATOM 672 C C . GLU A 1 88 ? -8.925 5.956 20.651 1.00 87.00 88 GLU A C 1
ATOM 674 O O . GLU A 1 88 ? -9.555 6.336 21.630 1.00 87.00 88 GLU A O 1
ATOM 679 N N . ASP A 1 89 ? -9.430 5.086 19.774 1.00 79.06 89 ASP A N 1
ATOM 680 C CA . ASP A 1 89 ? -10.791 4.544 19.877 1.00 79.06 89 ASP A CA 1
ATOM 681 C C . ASP A 1 89 ? -10.963 3.550 21.052 1.00 79.06 89 ASP A C 1
ATOM 683 O O . ASP A 1 89 ? -12.095 3.229 21.409 1.00 79.06 89 ASP A O 1
ATOM 687 N N . HIS A 1 90 ? -9.860 3.068 21.644 1.00 75.56 90 HIS A N 1
ATOM 688 C CA . HIS A 1 90 ? -9.836 2.104 22.761 1.00 75.56 90 HIS A CA 1
ATOM 689 C C . HIS A 1 90 ? -9.205 2.682 24.046 1.00 75.56 90 HIS A C 1
ATOM 691 O O . HIS A 1 90 ? -8.821 1.921 24.939 1.00 75.56 90 HIS A O 1
ATOM 697 N N . LYS A 1 91 ? -9.052 4.009 24.127 1.00 73.12 91 LYS A N 1
ATOM 698 C CA . LYS A 1 91 ? -8.743 4.725 25.374 1.00 73.12 91 LYS A CA 1
ATOM 699 C C . LYS A 1 91 ? -10.009 4.974 26.182 1.00 73.12 91 LYS A C 1
ATOM 701 O O . LYS A 1 91 ? -9.898 4.910 27.424 1.00 73.12 91 LYS A O 1
#

Secondary structure (DSSP, 8-state):
---SSSSHHHHHHHSSSSHHHHHHHHHHHHHHHHH-HHHHHHHHHHHHHHHHHHH-SS-TTTTHHHHHHHHHHHHHHHHHHHHHHHHHHT-